Protein AF-A0A0A7LM28-F1 (afdb_monomer_lite)

Foldseek 3Di:
DLVVLLVLLLVLLVLVVQLVVLVLCVVLVVDDPVVSVVSNVVSVVVSVVSVVVSCVVPPDDVVDVSNVVSVVVSVVVSVVVVVVSVVVSD

pLDDT: mean 86.85, std 8.2, range [49.66, 94.81]

Sequence (90 aa):
MLTNLFTARLLGYLVGLLPLLALLLMFRQLLPTQVALAIVFIGFMASVWVQQRIGQRFPYDFRQRAEWWALGAYVLIVVAVTVVFFALLG

Radius of gyration: 14.81 Å; chains: 1; bounding box: 31×23×41 Å

Structure (mmCIF, N/CA/C/O backbone):
data_AF-A0A0A7LM28-F1
#
_entry.id   AF-A0A0A7LM28-F1
#
loop_
_atom_site.group_PDB
_atom_site.id
_atom_site.type_symbol
_atom_site.label_atom_id
_atom_site.label_alt_id
_atom_site.label_comp_id
_atom_site.label_asym_id
_atom_site.label_entity_id
_atom_site.label_seq_id
_atom_site.pdbx_PDB_ins_code
_atom_site.Cartn_x
_atom_site.Cartn_y
_atom_site.Cartn_z
_atom_site.occupancy
_atom_site.B_iso_or_equiv
_atom_site.auth_seq_id
_atom_site.auth_comp_id
_atom_site.auth_asym_id
_atom_site.auth_atom_id
_atom_site.pdbx_PDB_model_num
ATOM 1 N N . MET A 1 1 ? 12.922 -11.878 -18.002 1.00 49.66 1 MET A N 1
ATOM 2 C CA . MET A 1 1 ? 12.694 -10.415 -17.886 1.00 49.66 1 MET A CA 1
ATOM 3 C C . MET A 1 1 ? 11.280 -10.038 -17.415 1.00 49.66 1 MET A C 1
ATOM 5 O O . MET A 1 1 ? 11.179 -9.060 -16.690 1.00 49.66 1 MET A O 1
ATOM 9 N N . LEU A 1 2 ? 10.219 -10.805 -17.723 1.00 52.12 2 LEU A N 1
ATOM 10 C CA . LEU A 1 2 ? 8.835 -10.564 -17.244 1.00 52.12 2 LEU A CA 1
ATOM 11 C C . LEU A 1 2 ? 8.660 -10.618 -15.711 1.00 52.12 2 LEU A C 1
ATOM 13 O O . LEU A 1 2 ? 7.896 -9.838 -15.149 1.00 52.12 2 LEU A O 1
ATOM 17 N N . THR A 1 3 ? 9.394 -11.498 -15.027 1.00 60.53 3 THR A N 1
ATOM 18 C CA . THR A 1 3 ? 9.336 -11.669 -13.566 1.00 60.53 3 THR A CA 1
ATOM 19 C C . THR A 1 3 ? 9.824 -10.439 -12.805 1.00 60.53 3 THR A C 1
ATOM 21 O O . THR A 1 3 ? 9.230 -10.077 -11.798 1.00 60.53 3 THR A O 1
ATOM 24 N N . ASN A 1 4 ? 10.852 -9.741 -13.300 1.00 77.31 4 ASN A N 1
ATOM 25 C CA . ASN A 1 4 ? 11.390 -8.565 -12.607 1.00 77.31 4 ASN A CA 1
ATOM 26 C C . ASN A 1 4 ? 10.402 -7.392 -12.622 1.00 77.31 4 ASN A C 1
ATOM 28 O O . ASN A 1 4 ? 10.267 -6.709 -11.611 1.00 77.31 4 ASN A O 1
ATOM 32 N N . LEU A 1 5 ? 9.688 -7.189 -13.737 1.00 80.94 5 LEU A N 1
ATOM 33 C CA . LEU A 1 5 ? 8.671 -6.142 -13.853 1.00 80.94 5 LEU A CA 1
ATOM 34 C C . LEU A 1 5 ? 7.443 -6.459 -12.992 1.00 80.94 5 LEU A C 1
ATOM 36 O O . LEU A 1 5 ? 7.019 -5.615 -12.205 1.00 80.94 5 LEU A O 1
ATOM 40 N N . PHE A 1 6 ? 6.903 -7.677 -13.118 1.00 83.81 6 PHE A N 1
ATOM 41 C CA . PHE A 1 6 ? 5.742 -8.120 -12.343 1.00 83.81 6 PHE A CA 1
ATOM 42 C C . PHE A 1 6 ? 6.001 -8.002 -10.838 1.00 83.81 6 PHE A C 1
ATOM 44 O O . PHE A 1 6 ? 5.233 -7.353 -10.133 1.00 83.81 6 PHE A O 1
ATOM 51 N N . THR A 1 7 ? 7.110 -8.570 -10.354 1.00 83.00 7 THR A N 1
ATOM 52 C CA . THR A 1 7 ? 7.444 -8.561 -8.926 1.00 83.00 7 THR A CA 1
ATOM 53 C C . THR A 1 7 ? 7.691 -7.143 -8.424 1.00 83.00 7 THR A C 1
ATOM 55 O O . THR A 1 7 ? 7.191 -6.788 -7.362 1.00 83.00 7 THR A O 1
ATOM 58 N N . ALA A 1 8 ? 8.400 -6.299 -9.184 1.00 84.12 8 ALA A N 1
ATOM 59 C CA . ALA A 1 8 ? 8.618 -4.909 -8.789 1.00 84.12 8 ALA A CA 1
ATOM 60 C C . ALA A 1 8 ? 7.295 -4.138 -8.672 1.00 84.12 8 ALA A C 1
ATOM 62 O O . ALA A 1 8 ? 7.066 -3.477 -7.661 1.00 84.12 8 ALA A O 1
ATOM 63 N N . ARG A 1 9 ? 6.403 -4.261 -9.663 1.00 85.12 9 ARG A N 1
ATOM 64 C CA . ARG A 1 9 ? 5.078 -3.622 -9.647 1.00 85.12 9 ARG A CA 1
ATOM 65 C C . ARG A 1 9 ? 4.221 -4.117 -8.491 1.00 85.12 9 ARG A C 1
ATOM 67 O O . ARG A 1 9 ? 3.700 -3.297 -7.741 1.00 85.12 9 ARG A O 1
ATOM 74 N N . LEU A 1 10 ? 4.134 -5.435 -8.313 1.00 86.56 10 LEU A N 1
ATOM 75 C CA . LEU A 1 10 ? 3.368 -6.040 -7.230 1.00 86.56 10 LEU A CA 1
ATOM 76 C C . LEU A 1 10 ? 3.871 -5.559 -5.866 1.00 86.56 10 LEU A C 1
ATOM 78 O O . LEU A 1 10 ? 3.069 -5.123 -5.050 1.00 86.56 10 LEU A O 1
ATOM 82 N N . LEU A 1 11 ? 5.188 -5.556 -5.639 1.00 85.94 11 LEU A N 1
ATOM 83 C CA . LEU A 1 11 ? 5.777 -5.029 -4.404 1.00 85.94 11 LEU A CA 1
ATOM 84 C C . LEU A 1 11 ? 5.438 -3.549 -4.195 1.00 85.94 11 LEU A C 1
ATOM 86 O O . LEU A 1 11 ? 5.107 -3.157 -3.079 1.00 85.94 11 LEU A O 1
ATOM 90 N N . GLY A 1 12 ? 5.457 -2.740 -5.257 1.00 85.75 12 GLY A N 1
ATOM 91 C CA . GLY A 1 12 ? 5.032 -1.342 -5.188 1.00 85.75 12 GLY A CA 1
ATOM 92 C C . GLY A 1 12 ? 3.575 -1.177 -4.757 1.00 85.75 12 GLY A C 1
ATOM 93 O O . GLY A 1 12 ? 3.274 -0.323 -3.922 1.00 85.75 12 GLY A O 1
ATOM 94 N N . TYR A 1 13 ? 2.680 -2.024 -5.265 1.00 87.12 13 TYR A N 1
ATOM 95 C CA . TYR A 1 13 ? 1.273 -2.018 -4.865 1.00 87.12 13 TYR A CA 1
ATOM 96 C C . TYR A 1 13 ? 1.062 -2.531 -3.438 1.00 87.12 13 TYR A C 1
ATOM 98 O O . TYR A 1 13 ? 0.262 -1.960 -2.699 1.00 87.12 13 TYR A O 1
ATOM 106 N N . LEU A 1 14 ? 1.821 -3.543 -3.004 1.00 89.94 14 LEU A N 1
ATOM 107 C CA . LEU A 1 14 ? 1.733 -4.097 -1.649 1.00 89.94 14 LEU A CA 1
ATOM 108 C C . LEU A 1 14 ? 2.027 -3.057 -0.560 1.00 89.94 14 LEU A C 1
ATOM 110 O O . LEU A 1 14 ? 1.405 -3.106 0.496 1.00 89.94 14 LEU A O 1
ATOM 114 N N . VAL A 1 15 ? 2.885 -2.064 -0.819 1.00 88.94 15 VAL A N 1
ATOM 115 C CA . VAL A 1 15 ? 3.096 -0.939 0.116 1.00 88.94 15 VAL A CA 1
ATOM 116 C C . VAL A 1 15 ? 1.798 -0.154 0.351 1.00 88.94 15 VAL A C 1
ATOM 118 O O . VAL A 1 15 ? 1.547 0.322 1.456 1.00 88.94 15 VAL A O 1
ATOM 121 N N . GLY A 1 16 ? 0.927 -0.079 -0.658 1.00 87.50 16 GLY A N 1
ATOM 122 C CA . GLY A 1 16 ? -0.403 0.521 -0.554 1.00 87.50 16 GLY A CA 1
ATOM 123 C C . GLY A 1 16 ? -1.398 -0.271 0.305 1.00 87.50 16 GLY A C 1
ATOM 124 O O . GLY A 1 16 ? -2.454 0.263 0.632 1.00 87.50 16 GLY A O 1
ATOM 125 N N . LEU A 1 17 ? -1.095 -1.508 0.723 1.00 89.31 17 LEU A N 1
ATOM 126 C CA . LEU A 1 17 ? -1.945 -2.235 1.681 1.00 89.31 17 LEU A CA 1
ATOM 127 C C . LEU A 1 17 ? -1.908 -1.617 3.076 1.00 89.31 17 LEU A C 1
ATOM 129 O O . LEU A 1 17 ? -2.894 -1.677 3.800 1.00 89.31 17 LEU A O 1
ATOM 133 N N . LEU A 1 18 ? -0.782 -1.020 3.456 1.00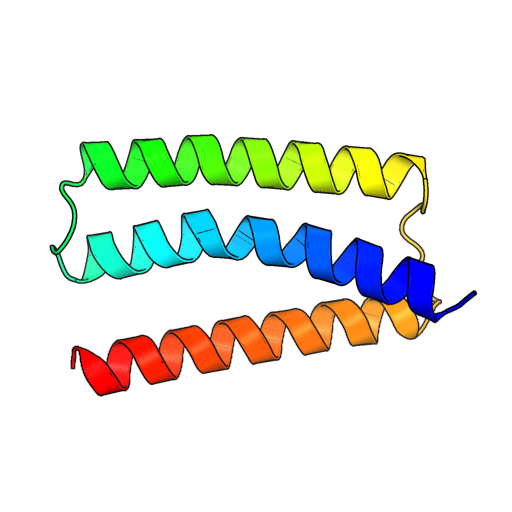 89.38 18 LEU A N 1
ATOM 134 C CA . LEU A 1 18 ? -0.572 -0.470 4.790 1.00 89.38 18 LEU A CA 1
ATOM 135 C C . LEU A 1 18 ? -1.594 0.629 5.158 1.00 89.38 18 LEU A C 1
ATOM 137 O O . LEU A 1 18 ? -2.238 0.501 6.202 1.00 89.38 18 LEU A O 1
ATOM 141 N N . PRO A 1 19 ? -1.837 1.657 4.313 1.00 90.44 19 PRO A N 1
ATOM 142 C CA . PRO A 1 19 ? -2.907 2.620 4.570 1.00 90.44 19 PRO A CA 1
ATOM 143 C C . PRO A 1 19 ? -4.302 1.974 4.543 1.00 90.44 19 PRO A C 1
ATOM 145 O O . PRO A 1 19 ? -5.155 2.343 5.345 1.00 90.44 19 PRO A O 1
ATOM 148 N N . LEU A 1 20 ? -4.540 0.979 3.68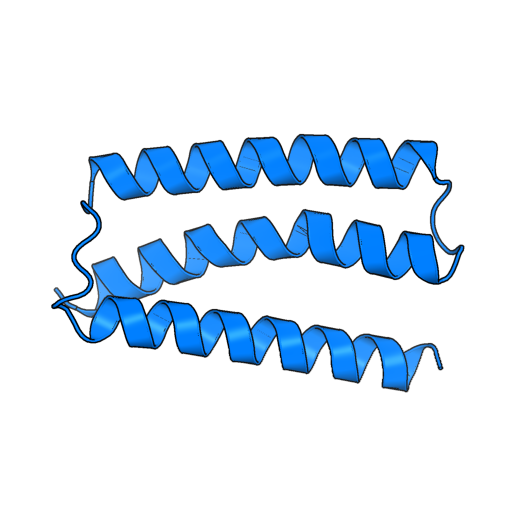2 1.00 91.12 20 LEU A N 1
ATOM 149 C CA . LEU A 1 20 ? -5.829 0.283 3.614 1.00 91.12 20 LEU A CA 1
ATOM 150 C C . LEU A 1 20 ? -6.138 -0.479 4.913 1.00 91.12 20 LEU A C 1
ATOM 152 O O . LEU A 1 20 ? -7.243 -0.371 5.438 1.00 91.12 20 LEU A O 1
ATOM 156 N N . LEU A 1 21 ? -5.155 -1.181 5.481 1.00 91.31 21 LEU A N 1
ATOM 157 C CA . LEU A 1 21 ? -5.286 -1.854 6.775 1.00 91.31 21 LEU A CA 1
ATOM 158 C C . LEU A 1 21 ? -5.557 -0.861 7.910 1.00 91.31 21 LEU A C 1
ATOM 160 O O . LEU A 1 21 ? -6.418 -1.113 8.748 1.00 91.31 21 LEU A O 1
ATOM 164 N N . ALA A 1 22 ? -4.871 0.284 7.924 1.00 91.12 22 ALA A N 1
ATOM 165 C CA . ALA A 1 22 ? -5.111 1.325 8.921 1.00 91.12 22 ALA A CA 1
ATOM 166 C C . ALA A 1 22 ? -6.543 1.879 8.845 1.00 91.12 22 ALA A C 1
ATOM 168 O O . ALA A 1 22 ? -7.180 2.066 9.881 1.00 91.12 22 ALA A O 1
ATOM 169 N N . LEU A 1 23 ? -7.074 2.077 7.633 1.00 91.00 23 LEU A N 1
ATOM 170 C CA . LEU A 1 23 ? -8.467 2.485 7.427 1.00 91.00 23 LEU A CA 1
ATOM 171 C C . LEU A 1 23 ? -9.459 1.412 7.887 1.00 91.00 23 LEU A C 1
ATOM 173 O O . LEU A 1 23 ? -10.440 1.746 8.547 1.00 91.00 23 LEU A O 1
ATOM 177 N N . LEU A 1 24 ? -9.205 0.135 7.590 1.00 90.19 24 LEU A N 1
ATOM 178 C CA . LEU A 1 24 ? -10.053 -0.971 8.046 1.00 90.19 24 LEU A CA 1
ATOM 179 C C . LEU A 1 24 ? -10.086 -1.070 9.579 1.00 90.19 24 LEU A C 1
ATOM 181 O O . LEU A 1 24 ? -11.154 -1.211 10.176 1.00 90.19 24 LEU A O 1
ATOM 185 N N . LEU A 1 25 ? -8.928 -0.939 10.226 1.00 90.94 25 LEU A N 1
ATOM 186 C CA . LEU A 1 25 ? -8.815 -0.928 11.685 1.00 90.94 25 LEU A CA 1
ATOM 187 C C . LEU A 1 25 ? -9.508 0.292 12.309 1.00 90.94 25 LEU A C 1
ATOM 189 O O . LEU A 1 25 ? -10.188 0.153 13.325 1.00 90.94 25 LEU A O 1
ATOM 193 N N . MET A 1 26 ? -9.389 1.468 11.684 1.00 92.75 26 MET A N 1
ATOM 194 C CA . MET A 1 26 ? -10.113 2.677 12.091 1.00 92.75 26 MET A CA 1
ATOM 195 C C . MET A 1 26 ? -11.626 2.495 11.974 1.00 92.75 26 MET A C 1
ATOM 197 O O . MET A 1 26 ? -12.358 2.845 12.894 1.00 92.75 26 MET A O 1
ATOM 201 N N . PHE A 1 27 ? -12.101 1.914 10.869 1.00 90.31 27 PHE A N 1
ATOM 202 C CA . PHE A 1 27 ? -13.521 1.631 10.651 1.00 90.31 27 PHE A CA 1
ATOM 203 C C . PHE A 1 27 ? -14.090 0.700 11.730 1.00 90.31 27 PHE A C 1
ATOM 205 O O . PHE A 1 27 ? -15.213 0.888 12.188 1.00 90.31 27 PHE A O 1
ATOM 212 N N . ARG A 1 28 ? -13.287 -0.261 12.198 1.00 89.81 28 ARG A N 1
ATOM 213 C CA . ARG A 1 28 ? -13.626 -1.139 13.327 1.00 89.81 28 ARG A CA 1
ATOM 214 C C . ARG A 1 28 ? -13.413 -0.518 14.706 1.00 89.81 28 ARG A C 1
ATOM 216 O O . ARG A 1 28 ? -13.581 -1.219 15.696 1.00 89.81 28 ARG A O 1
ATOM 223 N N . GLN A 1 29 ? -13.046 0.761 14.783 1.00 89.56 29 GLN A N 1
ATOM 224 C CA . GLN A 1 29 ? -12.748 1.471 16.032 1.00 89.56 29 GLN A CA 1
ATOM 225 C C . GLN A 1 29 ? -11.619 0.815 16.856 1.00 89.56 29 GLN A C 1
ATOM 227 O O . GLN A 1 29 ? -11.489 1.066 18.050 1.00 89.56 29 GLN A O 1
ATOM 232 N N . LEU A 1 30 ? -10.773 -0.003 16.215 1.00 89.88 30 LEU A N 1
ATOM 233 C CA . LEU A 1 30 ? -9.640 -0.694 16.847 1.00 89.88 30 LEU A CA 1
ATOM 234 C C . LEU A 1 30 ? -8.390 0.189 16.937 1.00 89.88 30 LEU A C 1
ATOM 236 O O . LEU A 1 30 ? -7.471 -0.107 17.697 1.00 89.88 30 LEU A O 1
ATOM 240 N N . LEU A 1 31 ? -8.344 1.269 16.155 1.00 89.44 31 LEU A N 1
ATOM 241 C CA . LEU A 1 31 ? -7.298 2.282 16.210 1.00 89.44 31 LEU A CA 1
ATOM 242 C C . LEU A 1 31 ? -7.908 3.659 16.485 1.00 89.44 31 LEU A C 1
ATOM 244 O O . LEU A 1 31 ? -8.903 4.015 15.848 1.00 89.44 31 LEU A O 1
ATOM 248 N N . PRO A 1 32 ? -7.281 4.480 17.347 1.00 94.19 32 PRO A N 1
ATOM 249 C CA . PRO A 1 32 ? -7.632 5.887 17.460 1.00 94.19 32 PRO A CA 1
ATOM 250 C C . PRO A 1 32 ? -7.500 6.586 16.105 1.00 94.19 32 PRO A C 1
ATOM 252 O O . PRO A 1 32 ? -6.499 6.410 15.405 1.00 94.19 32 PRO A O 1
ATOM 255 N N . THR A 1 33 ? -8.468 7.436 15.759 1.00 92.12 33 THR A N 1
ATOM 256 C CA . THR A 1 33 ? -8.530 8.126 14.459 1.00 92.12 33 THR A CA 1
ATOM 257 C C . THR A 1 33 ? -7.230 8.854 14.115 1.00 92.12 33 THR A C 1
ATOM 259 O O . THR A 1 33 ? -6.748 8.769 12.992 1.00 92.12 33 THR A O 1
ATOM 262 N N . GLN A 1 34 ? -6.611 9.525 15.089 1.00 92.94 34 GLN A N 1
ATOM 263 C CA . GLN A 1 34 ? -5.356 10.263 14.895 1.00 92.94 34 GLN A CA 1
ATOM 264 C C . GLN A 1 34 ? -4.196 9.335 14.499 1.00 92.94 34 GLN A C 1
ATOM 266 O O . GLN A 1 34 ? -3.427 9.653 13.593 1.00 92.94 34 GLN A O 1
ATOM 271 N N . VAL A 1 35 ? -4.106 8.162 15.136 1.00 93.19 35 VAL A N 1
ATOM 272 C CA . VAL A 1 35 ? -3.085 7.146 14.842 1.00 93.19 35 VAL A CA 1
ATOM 273 C C . VAL A 1 35 ? -3.332 6.541 13.465 1.00 93.19 35 VAL A C 1
ATOM 275 O O . VAL A 1 35 ? -2.405 6.441 12.664 1.00 93.19 35 VAL A O 1
ATOM 278 N N . ALA A 1 36 ? -4.583 6.198 13.153 1.00 92.88 36 ALA A N 1
ATOM 279 C CA . ALA A 1 36 ? -4.942 5.670 11.844 1.00 92.88 36 ALA A CA 1
ATOM 280 C C . ALA A 1 36 ? -4.606 6.658 10.720 1.00 92.88 36 ALA A C 1
ATOM 282 O O . ALA A 1 36 ? -3.965 6.271 9.748 1.00 92.88 36 AL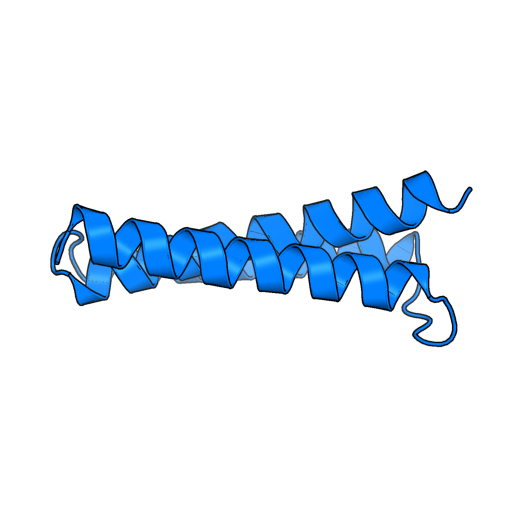A A O 1
ATOM 283 N N . LEU A 1 37 ? -4.958 7.938 10.869 1.00 93.38 37 LEU A N 1
ATOM 284 C CA . LEU A 1 37 ? -4.658 8.968 9.872 1.00 93.38 37 LEU A CA 1
ATOM 285 C C . LEU A 1 37 ? -3.151 9.190 9.699 1.00 93.38 37 LEU A C 1
ATOM 287 O O . LEU A 1 37 ? -2.695 9.346 8.568 1.00 93.38 37 LEU A O 1
ATOM 291 N N . ALA A 1 38 ? -2.368 9.147 10.781 1.00 94.81 38 ALA A N 1
ATOM 292 C CA . ALA A 1 38 ? -0.911 9.217 10.692 1.00 94.81 38 ALA A CA 1
ATOM 293 C C . ALA A 1 38 ? -0.333 8.026 9.908 1.00 94.81 38 ALA A C 1
ATOM 295 O O . ALA A 1 38 ? 0.479 8.221 9.002 1.00 94.81 38 ALA A O 1
ATOM 296 N N . ILE A 1 39 ? -0.791 6.802 10.198 1.00 93.75 39 ILE A N 1
ATOM 297 C CA . ILE A 1 39 ? -0.369 5.595 9.471 1.00 93.75 39 ILE A CA 1
ATOM 298 C C . ILE A 1 39 ? -0.787 5.677 8.000 1.00 93.75 39 ILE A C 1
ATOM 300 O O . ILE A 1 39 ? 0.013 5.358 7.123 1.00 93.75 39 ILE A O 1
ATOM 304 N N . VAL A 1 40 ? -2.007 6.138 7.714 1.00 94.06 40 VAL A N 1
ATOM 305 C CA . VAL A 1 40 ? -2.498 6.330 6.344 1.00 94.06 40 VAL A CA 1
ATOM 306 C C . VAL A 1 40 ? -1.627 7.329 5.599 1.00 94.06 40 VAL A C 1
ATOM 308 O O . VAL A 1 40 ? -1.192 7.037 4.490 1.00 94.06 40 VAL A O 1
ATOM 311 N N . PHE A 1 41 ? -1.332 8.478 6.205 1.00 94.19 41 PHE A N 1
ATOM 312 C CA . PHE A 1 41 ? -0.515 9.513 5.584 1.00 94.19 41 PHE A CA 1
ATOM 313 C C . PHE A 1 41 ? 0.901 9.012 5.278 1.00 94.19 41 PHE A C 1
ATOM 315 O O . PHE A 1 41 ? 1.360 9.106 4.138 1.00 94.19 41 PHE A O 1
ATOM 322 N N . ILE A 1 42 ? 1.574 8.416 6.267 1.00 93.81 42 ILE A N 1
ATOM 323 C CA . ILE A 1 42 ? 2.932 7.878 6.108 1.00 93.81 42 ILE A CA 1
ATOM 324 C C . ILE A 1 42 ? 2.941 6.736 5.085 1.00 93.81 42 ILE A C 1
ATOM 326 O O . ILE A 1 42 ? 3.782 6.716 4.187 1.00 93.81 42 ILE A O 1
ATOM 330 N N . GLY A 1 43 ? 1.988 5.807 5.182 1.00 92.38 43 GLY A N 1
ATOM 331 C CA . GLY A 1 43 ? 1.854 4.680 4.264 1.00 92.38 43 GLY A CA 1
ATOM 332 C C . GLY A 1 43 ? 1.566 5.123 2.830 1.00 92.38 43 GLY A C 1
ATOM 333 O O . GLY A 1 43 ? 2.137 4.577 1.887 1.00 92.38 43 GLY A O 1
ATOM 334 N N . PHE A 1 44 ? 0.745 6.158 2.652 1.00 91.56 44 PHE A N 1
ATOM 335 C CA . PHE A 1 44 ? 0.476 6.752 1.347 1.00 91.56 44 PHE A CA 1
ATOM 336 C C . PHE A 1 44 ? 1.730 7.406 0.758 1.00 91.56 44 PHE A C 1
ATOM 338 O O . PHE A 1 44 ? 2.093 7.102 -0.378 1.00 91.56 44 PHE A O 1
ATOM 345 N N . MET A 1 45 ? 2.443 8.229 1.532 1.00 94.12 45 MET A N 1
ATOM 346 C CA . MET A 1 45 ? 3.709 8.834 1.097 1.00 94.12 45 MET A CA 1
ATOM 347 C C . MET A 1 45 ? 4.749 7.775 0.719 1.00 94.12 45 MET A C 1
ATOM 349 O O . MET A 1 45 ? 5.385 7.880 -0.331 1.00 94.12 45 MET A O 1
ATOM 353 N N . ALA A 1 46 ? 4.875 6.715 1.520 1.00 90.88 46 ALA A N 1
ATOM 354 C CA . ALA A 1 46 ? 5.747 5.588 1.214 1.00 90.88 46 ALA A CA 1
ATOM 355 C C . ALA A 1 46 ? 5.328 4.879 -0.083 1.00 90.88 46 ALA A C 1
ATOM 357 O O . ALA A 1 46 ? 6.181 4.588 -0.922 1.00 90.88 46 ALA A O 1
ATOM 358 N N . SER A 1 47 ? 4.028 4.644 -0.289 1.00 88.38 47 SER A N 1
ATOM 359 C CA . SER A 1 47 ? 3.518 4.021 -1.514 1.00 88.38 47 SER A CA 1
ATOM 360 C C . SER A 1 47 ? 3.831 4.870 -2.744 1.00 88.38 47 SER A C 1
ATOM 362 O O . SER A 1 47 ? 4.374 4.349 -3.717 1.00 88.38 47 SER A O 1
ATOM 364 N N . VAL A 1 48 ? 3.585 6.183 -2.686 1.00 90.19 48 VAL A N 1
ATOM 365 C CA . VAL A 1 48 ? 3.910 7.108 -3.781 1.00 90.19 48 VAL A CA 1
ATOM 366 C C . VAL A 1 48 ? 5.409 7.094 -4.071 1.00 90.19 48 VAL A C 1
ATOM 368 O O . VAL A 1 48 ? 5.801 6.950 -5.228 1.00 90.19 48 VAL A O 1
ATOM 371 N N . TRP A 1 49 ? 6.254 7.177 -3.043 1.00 91.19 49 TRP A N 1
ATOM 372 C CA . TRP A 1 49 ? 7.707 7.158 -3.211 1.00 91.19 49 TRP A CA 1
ATOM 373 C C . TRP A 1 49 ? 8.202 5.862 -3.864 1.00 91.19 49 TRP A C 1
ATOM 375 O O . TRP A 1 49 ? 8.983 5.897 -4.818 1.00 91.19 49 TRP A O 1
ATOM 385 N N . VAL A 1 50 ? 7.711 4.708 -3.401 1.00 89.19 50 VAL A N 1
ATOM 386 C CA . VAL A 1 50 ? 8.062 3.403 -3.975 1.00 89.19 50 VAL A CA 1
ATOM 387 C C . VAL A 1 50 ? 7.576 3.297 -5.421 1.00 89.19 50 VAL A C 1
ATOM 389 O O . VAL A 1 50 ? 8.347 2.892 -6.293 1.00 89.19 50 VAL A O 1
ATOM 392 N N . GLN A 1 51 ? 6.342 3.713 -5.711 1.00 86.31 51 GLN A N 1
ATOM 393 C CA . GLN A 1 51 ? 5.796 3.685 -7.068 1.00 86.31 51 GLN A CA 1
ATOM 394 C C . GLN A 1 51 ? 6.552 4.616 -8.022 1.00 86.31 51 GLN A C 1
ATOM 396 O O . GLN A 1 51 ? 6.834 4.216 -9.152 1.00 86.31 51 GLN A O 1
ATOM 401 N N . GLN A 1 52 ? 6.942 5.813 -7.577 1.00 88.44 52 GLN A N 1
ATOM 402 C CA . GLN A 1 52 ? 7.779 6.727 -8.359 1.00 88.44 52 GLN A CA 1
ATOM 403 C C . GLN A 1 52 ? 9.150 6.110 -8.647 1.00 88.44 52 GLN A C 1
ATOM 405 O O . GLN A 1 52 ? 9.608 6.117 -9.789 1.00 88.44 52 GLN A O 1
ATOM 410 N N . ARG A 1 53 ? 9.790 5.513 -7.635 1.00 88.38 53 ARG A N 1
ATOM 411 C CA . ARG A 1 53 ? 11.106 4.878 -7.782 1.00 88.38 53 ARG A CA 1
ATOM 412 C C . ARG A 1 53 ? 11.073 3.669 -8.719 1.00 88.38 53 ARG A C 1
ATOM 414 O O . ARG A 1 53 ? 12.005 3.473 -9.497 1.00 88.38 53 ARG A O 1
ATOM 421 N N . ILE A 1 54 ? 10.005 2.871 -8.673 1.00 84.69 54 ILE A N 1
ATOM 422 C CA . ILE A 1 54 ? 9.780 1.777 -9.629 1.00 84.69 54 ILE A CA 1
ATOM 423 C C . ILE A 1 54 ? 9.516 2.349 -11.022 1.00 84.69 54 ILE A C 1
ATOM 425 O O . ILE A 1 54 ? 10.120 1.874 -11.976 1.00 84.69 54 ILE A O 1
ATOM 429 N N . GLY A 1 55 ? 8.692 3.394 -11.136 1.00 82.88 55 GLY A N 1
ATOM 430 C CA . GLY A 1 55 ? 8.366 4.062 -12.398 1.00 82.88 55 GLY A CA 1
ATOM 431 C C . GLY A 1 55 ? 9.586 4.622 -13.135 1.00 82.88 55 GLY A C 1
ATOM 432 O O . GLY A 1 55 ? 9.636 4.560 -14.358 1.00 82.88 55 GLY A O 1
ATOM 433 N N . GLN A 1 56 ? 10.603 5.091 -12.405 1.00 84.50 56 GLN A N 1
ATOM 434 C CA . GLN A 1 56 ? 11.875 5.536 -12.992 1.00 84.50 56 GLN A CA 1
ATOM 435 C C . GLN A 1 56 ? 12.689 4.391 -13.617 1.00 84.50 56 GLN A C 1
ATOM 437 O O . GLN A 1 56 ? 13.428 4.616 -14.570 1.00 84.50 56 GLN A O 1
ATOM 442 N N . ARG A 1 57 ? 12.580 3.167 -13.083 1.00 81.19 57 ARG A N 1
ATOM 443 C CA . ARG A 1 57 ? 13.288 1.978 -13.601 1.00 81.19 57 ARG A CA 1
ATOM 444 C C . ARG A 1 57 ? 12.473 1.204 -14.633 1.00 81.19 57 ARG A C 1
ATOM 446 O O . ARG A 1 57 ? 13.040 0.585 -15.526 1.00 81.19 57 ARG A O 1
ATOM 453 N N . PHE A 1 58 ? 11.158 1.224 -14.480 1.00 79.62 58 PHE A N 1
ATOM 454 C CA . PHE A 1 58 ? 10.187 0.525 -15.299 1.00 79.62 58 PHE A CA 1
ATOM 455 C C . PHE A 1 58 ? 9.044 1.503 -15.611 1.00 79.62 58 PHE A C 1
ATOM 457 O O . PHE A 1 58 ? 8.118 1.628 -14.801 1.00 79.62 58 PHE A O 1
ATOM 464 N N . PRO A 1 59 ? 9.100 2.244 -16.732 1.00 79.50 59 PRO A N 1
ATOM 465 C CA . PRO A 1 59 ? 8.015 3.143 -17.116 1.00 79.50 59 PRO A CA 1
ATOM 466 C C . PRO A 1 59 ? 6.701 2.366 -17.284 1.00 79.50 59 PRO A C 1
ATOM 468 O O . PRO A 1 59 ? 6.710 1.180 -17.612 1.00 79.50 59 PRO A O 1
ATOM 471 N N . TYR A 1 60 ? 5.574 3.019 -16.986 1.00 76.12 60 TYR A N 1
ATOM 472 C CA . TYR A 1 60 ? 4.245 2.421 -17.149 1.00 76.12 60 TYR A CA 1
ATOM 473 C C . TYR A 1 60 ? 3.991 2.116 -18.627 1.00 76.12 60 TYR A C 1
ATOM 475 O O . TYR A 1 60 ? 4.104 3.004 -19.471 1.00 76.12 60 TYR A O 1
ATOM 483 N N . ASP A 1 61 ? 3.650 0.866 -18.927 1.00 80.19 61 ASP A N 1
ATOM 484 C CA . ASP A 1 61 ? 3.359 0.383 -20.270 1.00 80.19 61 ASP A CA 1
ATOM 485 C C . ASP A 1 61 ? 2.274 -0.699 -20.204 1.00 80.19 61 ASP A C 1
ATOM 487 O O . ASP A 1 61 ? 2.531 -1.907 -20.230 1.00 80.19 61 ASP A O 1
ATOM 491 N N . PHE A 1 62 ? 1.021 -0.240 -20.173 1.00 76.94 62 PHE A N 1
ATOM 492 C CA . PHE A 1 62 ? -0.163 -1.095 -20.079 1.00 76.94 62 PHE A CA 1
ATOM 493 C C . PHE A 1 62 ? -0.410 -1.954 -21.330 1.00 76.94 62 PHE A C 1
ATOM 495 O O . PHE A 1 62 ? -1.365 -2.735 -21.359 1.00 76.94 62 PHE A O 1
ATOM 502 N N . ARG A 1 63 ? 0.436 -1.857 -22.368 1.00 81.50 63 ARG A N 1
ATOM 503 C CA . ARG A 1 63 ? 0.461 -2.847 -23.457 1.00 81.50 63 ARG A CA 1
ATOM 504 C C . ARG A 1 63 ? 1.081 -4.165 -22.991 1.00 81.50 63 ARG A C 1
ATOM 506 O O . ARG A 1 63 ? 0.799 -5.217 -23.567 1.00 81.50 63 ARG A O 1
ATOM 513 N N . GLN A 1 64 ? 1.886 -4.141 -21.929 1.00 80.50 64 GLN A N 1
ATOM 514 C CA . GLN A 1 64 ? 2.480 -5.333 -21.342 1.00 80.50 64 GLN A CA 1
ATOM 515 C C . GLN A 1 64 ? 1.483 -6.032 -20.420 1.00 80.50 64 GLN A C 1
ATOM 517 O O . GLN A 1 64 ? 1.052 -5.508 -19.394 1.00 80.50 64 GLN A O 1
ATOM 522 N N . ARG A 1 65 ? 1.173 -7.293 -20.743 1.00 84.00 65 ARG A N 1
ATOM 523 C CA . ARG A 1 65 ? 0.278 -8.133 -19.927 1.00 84.00 65 ARG A CA 1
ATOM 524 C C . ARG A 1 65 ? 0.753 -8.269 -18.476 1.00 84.00 65 ARG A C 1
ATOM 526 O O . ARG A 1 65 ? -0.074 -8.442 -17.592 1.00 84.00 65 ARG A O 1
ATOM 533 N N . ALA A 1 66 ? 2.061 -8.188 -18.220 1.00 81.31 66 ALA A N 1
ATOM 534 C CA . ALA A 1 66 ? 2.624 -8.279 -16.871 1.00 81.31 66 ALA A CA 1
ATOM 535 C C . ALA A 1 66 ? 2.122 -7.177 -15.925 1.00 81.31 66 ALA A C 1
ATOM 537 O O . ALA A 1 66 ? 1.983 -7.428 -14.731 1.00 81.31 66 ALA A O 1
ATOM 538 N N . GLU A 1 67 ? 1.814 -5.989 -16.448 1.00 82.81 67 GLU A N 1
ATOM 539 C CA . GLU A 1 67 ? 1.270 -4.885 -15.655 1.00 82.81 67 GLU A CA 1
ATOM 540 C C . GLU A 1 67 ? -0.172 -5.176 -15.217 1.00 82.81 67 GLU A C 1
ATOM 542 O O . GLU A 1 67 ? -0.504 -5.046 -14.039 1.00 82.81 67 GLU A O 1
ATOM 547 N N . TRP A 1 68 ? -0.989 -5.706 -16.134 1.00 86.12 68 TRP A N 1
ATOM 548 C CA . TRP A 1 68 ? -2.338 -6.196 -15.833 1.00 86.12 68 TRP A CA 1
ATOM 549 C C . TRP A 1 68 ? -2.332 -7.355 -14.841 1.00 86.12 68 TRP A C 1
ATOM 551 O O . TRP A 1 68 ? -3.148 -7.376 -13.922 1.00 86.12 68 TRP A O 1
ATOM 561 N N . TRP A 1 69 ? -1.395 -8.294 -14.983 1.00 88.12 69 TRP A N 1
ATOM 562 C CA . TRP A 1 69 ? -1.243 -9.390 -14.028 1.00 88.12 69 TRP A CA 1
ATOM 563 C C . TRP A 1 69 ? -0.847 -8.891 -12.638 1.00 88.12 69 TRP A C 1
ATOM 565 O O . TRP A 1 69 ? -1.400 -9.372 -11.653 1.00 88.12 69 TRP A O 1
ATOM 575 N N . ALA A 1 70 ? 0.072 -7.925 -12.536 1.00 87.12 70 ALA A N 1
ATOM 576 C CA . ALA A 1 70 ? 0.478 -7.354 -11.250 1.00 87.12 70 ALA A CA 1
ATOM 577 C C . ALA A 1 70 ? -0.679 -6.609 -10.571 1.00 87.12 70 ALA A C 1
ATOM 579 O O . ALA A 1 70 ? -0.902 -6.779 -9.372 1.00 87.12 70 ALA A O 1
ATOM 580 N N . LEU A 1 71 ? -1.446 -5.835 -11.344 1.00 87.38 71 LEU A N 1
ATOM 581 C CA . LEU A 1 71 ? -2.642 -5.157 -10.853 1.00 87.38 71 LEU A CA 1
ATOM 582 C C . LEU A 1 71 ? -3.711 -6.162 -10.407 1.00 87.38 71 LEU A C 1
ATOM 584 O O . LEU A 1 71 ? -4.238 -6.047 -9.306 1.00 87.38 71 LEU A O 1
ATOM 588 N N . GLY A 1 72 ? -3.998 -7.174 -11.228 1.00 90.44 72 GLY A N 1
ATOM 589 C CA . GLY A 1 72 ? -4.970 -8.219 -10.907 1.00 90.44 72 GLY A CA 1
ATOM 590 C C . GLY A 1 72 ? -4.590 -9.007 -9.652 1.00 90.44 72 GLY A C 1
ATOM 591 O O . GLY A 1 72 ? -5.435 -9.224 -8.785 1.00 90.44 72 GLY A O 1
ATOM 592 N N . ALA A 1 73 ? -3.312 -9.370 -9.505 1.00 90.81 73 ALA A N 1
ATOM 593 C CA . ALA A 1 73 ? -2.798 -10.021 -8.302 1.00 90.81 73 ALA A CA 1
ATOM 594 C C . ALA A 1 73 ? -2.957 -9.126 -7.065 1.00 90.81 73 ALA A C 1
ATOM 596 O O . ALA A 1 73 ? -3.417 -9.590 -6.025 1.00 90.81 73 ALA A O 1
ATOM 597 N N . TYR A 1 74 ? -2.639 -7.835 -7.180 1.00 89.88 74 TYR A N 1
ATOM 598 C CA . TYR A 1 74 ? -2.842 -6.883 -6.093 1.00 89.88 74 TYR A CA 1
ATOM 599 C C . TYR A 1 74 ? -4.318 -6.752 -5.696 1.00 89.88 74 TYR A C 1
ATOM 601 O O . TYR A 1 74 ? -4.639 -6.821 -4.511 1.00 89.88 74 TYR A O 1
ATOM 609 N N . VAL A 1 75 ? -5.225 -6.625 -6.668 1.00 92.06 75 VAL A N 1
ATOM 610 C CA . VAL A 1 75 ? -6.672 -6.553 -6.415 1.00 92.06 75 VAL A CA 1
ATOM 611 C C . VAL A 1 75 ? -7.164 -7.812 -5.701 1.00 92.06 75 VAL A C 1
ATOM 613 O O . VAL A 1 75 ? -7.878 -7.700 -4.707 1.00 92.06 75 VAL A O 1
ATOM 616 N N . LEU A 1 76 ? -6.741 -9.002 -6.143 1.00 94.44 76 LEU A N 1
ATOM 617 C CA . LEU A 1 76 ? -7.072 -10.261 -5.467 1.00 94.44 76 LEU A CA 1
ATOM 618 C C . LEU A 1 76 ? -6.592 -10.275 -4.013 1.00 94.44 76 LEU A C 1
ATOM 620 O O . LEU A 1 76 ? -7.340 -10.698 -3.134 1.00 94.44 76 LEU A O 1
ATOM 624 N N . ILE A 1 77 ? -5.383 -9.776 -3.745 1.00 93.25 77 ILE A N 1
ATOM 625 C CA . ILE A 1 77 ? -4.851 -9.670 -2.381 1.00 93.25 77 ILE A CA 1
ATOM 626 C C . ILE A 1 77 ? -5.701 -8.711 -1.542 1.00 93.25 77 ILE A C 1
ATOM 628 O O . ILE A 1 77 ? -6.076 -9.063 -0.429 1.00 93.25 77 ILE A O 1
ATOM 632 N N . VAL A 1 78 ? -6.049 -7.531 -2.063 1.00 90.56 78 VAL A N 1
ATOM 633 C CA . VAL A 1 78 ? -6.894 -6.555 -1.350 1.00 90.56 78 VAL A CA 1
ATOM 634 C C . VAL A 1 78 ? -8.261 -7.148 -1.012 1.00 90.56 78 VAL A C 1
ATOM 636 O O . VAL A 1 78 ? -8.721 -7.020 0.124 1.00 90.56 78 VAL A O 1
ATOM 639 N N . VAL A 1 79 ? -8.901 -7.821 -1.972 1.00 92.94 79 VAL A N 1
ATOM 640 C CA . VAL A 1 79 ? -10.189 -8.493 -1.757 1.00 92.94 79 VAL A CA 1
ATOM 641 C C . VAL A 1 79 ? -10.049 -9.584 -0.699 1.00 92.94 79 VAL A C 1
ATOM 643 O O . VAL A 1 79 ? -10.825 -9.595 0.253 1.00 92.94 79 VAL A O 1
ATOM 646 N N . ALA A 1 80 ? -9.041 -10.453 -0.809 1.00 93.31 80 ALA A N 1
ATOM 647 C CA . ALA A 1 80 ? -8.806 -11.522 0.159 1.00 93.31 80 ALA A CA 1
ATOM 648 C C . ALA A 1 80 ? -8.571 -10.972 1.574 1.00 93.31 80 ALA A C 1
ATOM 650 O O . ALA A 1 80 ? -9.208 -11.427 2.520 1.00 93.31 80 ALA A O 1
ATOM 651 N N . VAL A 1 81 ? -7.718 -9.953 1.717 1.00 90.94 81 VAL A N 1
ATOM 652 C CA . VAL A 1 81 ? -7.449 -9.283 2.998 1.00 90.94 81 VAL A CA 1
ATOM 653 C C . VAL A 1 81 ? -8.725 -8.687 3.579 1.00 90.94 81 VAL A C 1
ATOM 655 O O . VAL A 1 81 ? -8.998 -8.871 4.760 1.00 90.94 81 VAL A O 1
ATOM 658 N N . THR A 1 82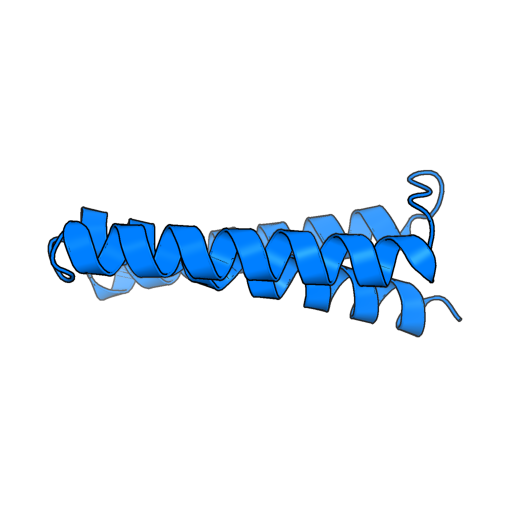 ? -9.526 -8.012 2.756 1.00 88.06 82 THR A N 1
ATOM 659 C CA . THR A 1 82 ? -10.775 -7.381 3.196 1.00 88.06 82 THR A CA 1
ATOM 660 C C . THR A 1 82 ? -11.783 -8.431 3.662 1.00 88.06 82 THR A C 1
ATOM 662 O O . THR A 1 82 ? -12.332 -8.309 4.754 1.00 88.06 82 THR A O 1
ATOM 665 N N . VAL A 1 83 ? -11.983 -9.500 2.884 1.00 92.31 83 VAL A N 1
ATOM 666 C CA . VAL A 1 83 ? -12.891 -10.604 3.236 1.00 92.31 83 VAL A CA 1
ATOM 667 C C . VAL A 1 83 ? -12.449 -11.283 4.527 1.00 92.31 83 VAL A C 1
ATOM 669 O O . VAL A 1 83 ? -13.266 -11.444 5.426 1.00 92.31 83 VAL A O 1
ATOM 672 N N . VAL A 1 84 ? -11.166 -11.635 4.656 1.00 91.88 84 VAL A N 1
ATOM 673 C CA . VAL A 1 84 ? -10.626 -12.264 5.871 1.00 91.88 84 VAL A CA 1
ATOM 674 C C . VAL A 1 84 ? -10.778 -11.338 7.074 1.00 91.88 84 VAL A C 1
ATOM 676 O O . VAL A 1 84 ? -11.224 -11.775 8.130 1.00 91.88 84 VAL A O 1
ATOM 679 N N . PHE A 1 85 ? -10.469 -10.051 6.919 1.00 90.25 85 PHE A N 1
ATOM 680 C CA . PHE A 1 85 ? -10.630 -9.062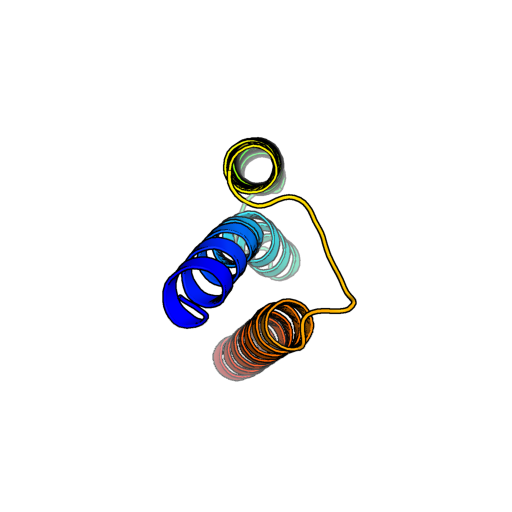 7.979 1.00 90.25 85 PHE A CA 1
ATOM 681 C C . PHE A 1 85 ? -12.081 -8.980 8.467 1.00 90.25 85 PHE A C 1
ATOM 683 O O . PHE A 1 85 ? -12.332 -9.004 9.671 1.00 90.25 85 PHE A O 1
ATOM 690 N N . PHE A 1 86 ? -13.050 -8.922 7.549 1.00 87.75 86 PHE A N 1
ATOM 691 C CA . PHE A 1 86 ? -14.465 -8.908 7.914 1.00 87.75 86 PHE A CA 1
ATOM 692 C C . PHE A 1 86 ? -14.954 -10.243 8.471 1.00 87.75 86 PHE A C 1
ATOM 694 O O . PHE A 1 86 ? -15.760 -10.218 9.388 1.00 87.75 86 PHE A O 1
ATOM 701 N N . ALA A 1 87 ? -14.456 -11.377 7.983 1.00 91.38 87 ALA A N 1
ATOM 702 C CA . ALA A 1 87 ? -14.821 -12.694 8.499 1.00 91.38 87 ALA A CA 1
ATOM 703 C C . ALA A 1 87 ? -14.287 -12.949 9.919 1.00 91.38 87 ALA A C 1
ATOM 705 O O . ALA A 1 87 ? -14.930 -13.647 10.692 1.00 91.38 87 ALA A O 1
ATOM 706 N N . LEU A 1 88 ? -13.113 -12.406 10.261 1.00 87.69 88 LEU A N 1
ATOM 707 C CA . LEU A 1 88 ? -12.489 -12.601 11.575 1.00 87.69 88 LEU A CA 1
ATOM 708 C C . LEU A 1 88 ? -12.966 -11.608 12.636 1.00 87.69 88 LEU A C 1
ATOM 710 O O . LEU A 1 88 ? -12.899 -11.912 13.823 1.00 87.69 88 LEU A O 1
ATOM 714 N N . LEU A 1 89 ? -13.377 -10.408 12.225 1.00 78.94 89 LEU A N 1
ATOM 715 C CA . LEU A 1 89 ? -13.770 -9.342 13.149 1.00 78.94 89 LEU A CA 1
ATOM 716 C C . LEU A 1 89 ? -15.272 -9.044 13.113 1.00 78.94 89 LEU A C 1
ATOM 718 O O . LEU A 1 89 ? -15.724 -8.210 13.890 1.00 78.94 89 LEU A O 1
ATOM 722 N N . GLY A 1 90 ? -16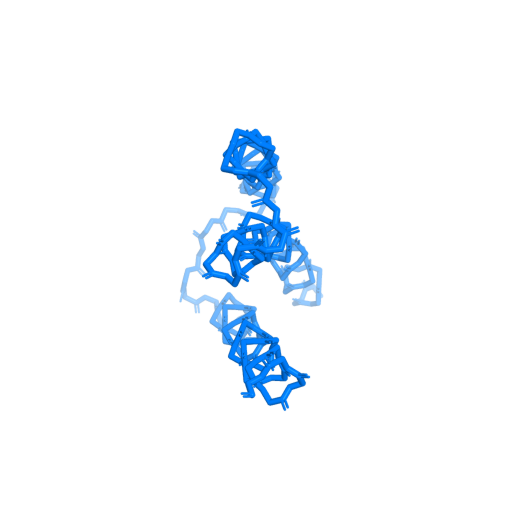.019 -9.602 12.153 1.00 59.53 90 GLY A N 1
ATOM 723 C CA . GLY A 1 90 ? -17.463 -9.394 11.947 1.00 59.53 90 GLY A CA 1
ATOM 724 C C . GLY A 1 90 ? -18.290 -10.202 12.917 1.00 59.53 90 GLY A C 1
ATOM 725 O O . GLY A 1 90 ? -19.292 -9.622 13.381 1.00 59.53 90 GLY A O 1
#

Secondary structure (DSSP, 8-state):
-HHHHHHHHHHHHHHTHHHHHHHHHHHTT-S-HHHHHHHHHHHHHHHHHHHHHHHHHS---TTSHHHHHHHHHHHHHHHHHHHHHHHHH-